Protein AF-A0A3D4P257-F1 (afdb_monomer_lite)

Secondary structure (DSSP, 8-state):
-----S---SSS--PPEEEEEEGGGTEEEEESSHHHHHHHHHHHHHHHHHHTT-GGGHHHHHHTT--EEEEE---

Radiu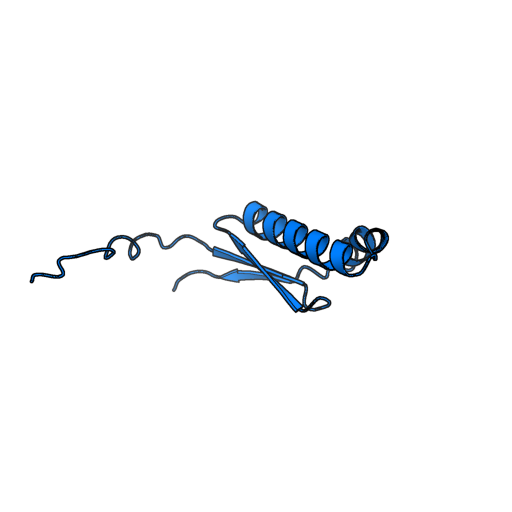s of gyration: 16.89 Å; chains: 1; bounding box: 37×29×52 Å

Foldseek 3Di:
DDPDDDDPPPPPPLQWKKKKAQVVQRDIAIDSDPVVRVVVRLVVLCVVCVVVVNNVCSVVSVPVCSIPIDTDGDD

Structure (mmCIF, N/CA/C/O backbone):
data_AF-A0A3D4P257-F1
#
_entry.id   AF-A0A3D4P257-F1
#
loop_
_atom_site.group_PDB
_atom_site.id
_atom_site.type_symbol
_atom_site.label_atom_id
_atom_site.label_alt_id
_atom_site.label_comp_id
_atom_site.label_asym_id
_atom_site.label_entity_id
_atom_site.label_seq_id
_atom_site.pdbx_PDB_ins_code
_atom_site.Cartn_x
_atom_site.Cartn_y
_atom_site.Cartn_z
_atom_site.occupancy
_atom_site.B_iso_or_equiv
_atom_site.auth_seq_id
_atom_site.auth_comp_id
_atom_site.auth_asym_id
_atom_site.auth_atom_id
_atom_site.pdbx_PDB_model_num
ATOM 1 N N . MET A 1 1 ? -0.667 -22.327 39.796 1.00 39.84 1 MET A N 1
ATOM 2 C CA . MET A 1 1 ? -0.448 -21.801 38.433 1.00 39.84 1 MET A CA 1
ATOM 3 C C . MET A 1 1 ? -1.806 -21.407 37.879 1.00 39.84 1 MET A C 1
ATOM 5 O O . MET A 1 1 ? -2.534 -22.278 37.431 1.00 39.84 1 MET A O 1
ATOM 9 N N . ALA A 1 2 ? -2.183 -20.137 38.017 1.00 38.59 2 ALA A N 1
ATOM 10 C CA . ALA A 1 2 ? -3.404 -19.591 37.432 1.00 38.59 2 ALA A CA 1
ATOM 11 C C . ALA A 1 2 ? -2.977 -18.707 36.255 1.00 38.59 2 ALA A C 1
ATOM 13 O O . ALA A 1 2 ? -2.312 -17.692 36.455 1.00 38.59 2 ALA A O 1
ATOM 14 N N . LEU A 1 3 ? -3.262 -19.162 35.034 1.00 49.97 3 LEU A N 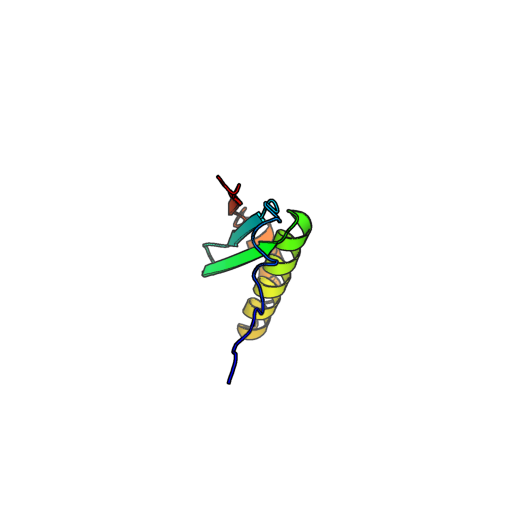1
ATOM 15 C CA . LEU A 1 3 ? -3.167 -18.354 33.820 1.00 49.97 3 LEU A CA 1
ATOM 16 C C . LEU A 1 3 ? -4.438 -17.506 33.770 1.00 49.97 3 LEU A C 1
ATOM 18 O O . LEU A 1 3 ? -5.429 -17.894 33.161 1.00 49.97 3 LEU A O 1
ATOM 22 N N . ASP A 1 4 ? -4.420 -16.409 34.522 1.00 44.94 4 ASP A N 1
ATOM 23 C CA . ASP A 1 4 ? -5.536 -15.479 34.631 1.00 44.94 4 ASP A CA 1
ATOM 24 C C . ASP A 1 4 ? -5.373 -14.371 33.578 1.00 44.94 4 ASP A C 1
ATOM 26 O O . ASP A 1 4 ? -4.425 -13.582 33.606 1.00 44.94 4 ASP A O 1
ATOM 30 N N . THR A 1 5 ? -6.283 -14.418 32.603 1.00 51.47 5 THR A N 1
ATOM 31 C CA . THR A 1 5 ? -6.873 -13.274 31.893 1.00 51.47 5 THR A CA 1
ATOM 32 C C . THR A 1 5 ? -5.914 -12.221 31.325 1.00 51.47 5 THR A C 1
ATOM 34 O O . THR A 1 5 ? -5.853 -11.069 31.760 1.00 51.47 5 THR A O 1
ATOM 37 N N . ARG A 1 6 ? -5.227 -12.567 30.230 1.00 46.28 6 ARG A N 1
ATOM 38 C CA . ARG A 1 6 ? -4.767 -11.556 29.266 1.00 46.28 6 ARG A CA 1
ATOM 39 C C . ARG A 1 6 ? -5.553 -11.666 27.963 1.00 46.28 6 ARG A C 1
ATOM 41 O O . ARG A 1 6 ? -5.523 -12.694 27.298 1.00 46.28 6 ARG A O 1
ATOM 48 N N . ASP A 1 7 ? -6.225 -10.555 27.673 1.00 46.09 7 ASP A N 1
ATOM 49 C CA . ASP A 1 7 ? -6.783 -10.132 26.387 1.00 46.09 7 ASP A CA 1
ATOM 50 C C . ASP A 1 7 ? -8.193 -10.604 25.995 1.00 46.09 7 ASP A C 1
ATOM 52 O O . ASP A 1 7 ? -8.496 -10.849 24.835 1.00 46.09 7 ASP A O 1
ATOM 56 N N . GLU A 1 8 ? -9.131 -10.532 26.947 1.00 41.38 8 GLU A N 1
ATOM 57 C CA . GLU A 1 8 ? -10.560 -10.271 26.665 1.00 41.38 8 GLU A CA 1
ATOM 58 C C . GLU A 1 8 ? -10.864 -8.756 26.531 1.00 41.38 8 GLU A C 1
ATOM 60 O O . GLU A 1 8 ? -11.948 -8.289 26.865 1.00 41.38 8 GLU A O 1
ATOM 65 N N . ARG A 1 9 ? -9.899 -7.945 26.061 1.00 45.25 9 ARG A N 1
ATOM 66 C CA . ARG A 1 9 ? -10.070 -6.490 25.828 1.00 45.25 9 ARG A CA 1
ATOM 67 C C . ARG A 1 9 ? -10.095 -6.072 24.355 1.00 45.25 9 ARG A C 1
ATOM 69 O O . ARG A 1 9 ? -10.100 -4.877 24.078 1.00 45.25 9 ARG A O 1
ATOM 76 N N . ASP A 1 10 ? -10.188 -7.029 23.436 1.00 48.50 10 ASP A N 1
ATOM 77 C CA . ASP A 1 10 ? -10.239 -6.758 21.990 1.00 48.50 10 ASP A CA 1
ATOM 78 C C . ASP A 1 10 ? -11.579 -7.129 21.330 1.00 48.50 10 ASP A C 1
ATOM 80 O O . ASP A 1 10 ? -11.692 -7.097 20.108 1.00 48.50 10 ASP A O 1
ATOM 84 N N . ARG A 1 11 ? -12.623 -7.454 22.109 1.00 44.94 11 ARG A N 1
ATOM 85 C CA . ARG A 1 11 ? -13.964 -7.738 21.556 1.00 44.94 11 ARG A CA 1
ATOM 86 C C . ARG A 1 11 ? -14.840 -6.504 21.316 1.00 44.94 11 ARG A C 1
ATOM 88 O O . ARG A 1 11 ? -15.757 -6.593 20.512 1.00 44.94 11 ARG A O 1
ATOM 95 N N . ASP A 1 12 ? -14.505 -5.355 21.906 1.00 44.50 12 ASP A N 1
ATOM 96 C CA . ASP A 1 12 ? -15.360 -4.151 21.894 1.00 44.50 12 ASP A CA 1
ATOM 97 C C . ASP A 1 12 ? -14.769 -2.972 21.105 1.00 44.50 12 ASP A C 1
ATOM 99 O O . ASP A 1 12 ? -15.003 -1.797 21.397 1.00 44.50 12 ASP A O 1
ATOM 103 N N . LYS A 1 13 ? -13.990 -3.267 20.065 1.00 50.69 13 LYS A N 1
ATOM 104 C CA . LYS A 1 13 ? -13.750 -2.312 18.985 1.00 50.69 13 LYS A CA 1
ATOM 105 C C . LYS A 1 13 ? -14.202 -2.969 17.697 1.00 50.69 13 LYS A C 1
ATOM 107 O O . LYS A 1 13 ? -13.383 -3.509 16.962 1.00 50.69 13 LYS A O 1
ATOM 112 N N . GLU A 1 14 ? -15.491 -2.858 17.386 1.00 51.00 14 GLU A N 1
ATOM 113 C CA . GLU A 1 14 ? -15.993 -2.892 16.005 1.00 51.00 14 GLU A CA 1
ATOM 114 C C . GLU A 1 14 ? -15.385 -1.700 15.233 1.00 51.00 14 GLU A C 1
ATOM 116 O O . GLU A 1 14 ? -16.043 -0.741 14.829 1.00 51.00 14 GLU A O 1
ATOM 121 N N . GLY A 1 15 ? -14.059 -1.687 15.123 1.00 59.12 15 GLY A N 1
ATOM 122 C CA . GLY A 1 15 ? -13.302 -0.691 14.404 1.00 59.12 15 GLY A CA 1
ATOM 123 C C . GLY A 1 15 ? -13.536 -0.956 12.935 1.00 59.12 15 GLY A C 1
ATOM 124 O O . GLY A 1 15 ? -13.274 -2.050 12.450 1.00 59.12 15 GLY A O 1
ATOM 125 N N . ARG A 1 16 ? -14.054 0.028 12.205 1.00 70.12 16 ARG A N 1
ATOM 126 C CA . ARG A 1 16 ? -14.090 -0.060 10.744 1.00 70.12 16 ARG A CA 1
ATOM 127 C C . ARG A 1 16 ? -12.659 -0.273 10.259 1.00 70.12 16 ARG A C 1
ATOM 129 O O . ARG A 1 16 ? -11.805 0.582 10.487 1.00 70.12 16 ARG A O 1
ATOM 136 N N . TYR A 1 17 ? -12.410 -1.400 9.607 1.00 80.88 17 TYR A N 1
ATOM 137 C CA . TYR A 1 17 ? -11.123 -1.687 8.997 1.00 80.88 17 TYR A CA 1
ATOM 138 C C . TYR A 1 17 ? -11.209 -1.394 7.500 1.00 80.88 17 TYR A C 1
ATOM 140 O O . TYR A 1 17 ? -12.173 -1.741 6.816 1.00 80.88 17 TYR A O 1
ATOM 148 N N . PHE A 1 18 ? -10.189 -0.722 6.984 1.00 83.38 18 PHE A N 1
ATOM 149 C CA . PHE A 1 18 ? -10.072 -0.401 5.570 1.00 83.38 18 PHE A CA 1
ATOM 150 C C . PHE A 1 18 ? -9.010 -1.297 4.960 1.00 83.38 18 PHE A C 1
ATOM 152 O O . PHE A 1 18 ? -7.881 -1.323 5.451 1.00 83.38 18 PHE A O 1
ATOM 159 N N . PHE A 1 19 ? -9.379 -2.003 3.894 1.00 84.31 19 PHE A N 1
ATOM 160 C CA . PHE A 1 19 ? -8.480 -2.862 3.143 1.00 84.31 19 PHE A CA 1
ATOM 161 C C . PHE A 1 19 ? -8.115 -2.193 1.818 1.00 84.31 19 PHE A C 1
ATOM 163 O O . PHE A 1 19 ? -8.981 -1.745 1.059 1.00 84.31 19 PHE A O 1
ATOM 170 N N . PHE A 1 20 ? -6.817 -2.118 1.551 1.00 86.12 20 PHE A N 1
ATOM 171 C CA . PHE A 1 20 ? -6.268 -1.657 0.283 1.00 86.12 20 PHE A CA 1
ATOM 172 C C . PHE A 1 20 ? -5.396 -2.765 -0.289 1.00 86.12 20 PHE A C 1
ATOM 174 O O . PHE A 1 20 ? -4.550 -3.304 0.417 1.00 86.12 20 PHE A O 1
ATOM 181 N N . ALA A 1 21 ? -5.564 -3.075 -1.570 1.00 85.19 21 ALA A N 1
ATOM 182 C CA . ALA A 1 21 ? -4.707 -4.023 -2.271 1.00 85.19 21 ALA A CA 1
ATOM 183 C C . ALA A 1 21 ? -4.176 -3.442 -3.576 1.00 85.19 21 ALA A C 1
ATOM 185 O O . ALA A 1 21 ? -4.838 -2.618 -4.207 1.00 85.19 21 ALA A O 1
ATOM 186 N N . CYS A 1 22 ? -2.999 -3.928 -3.969 1.00 82.06 22 CYS A N 1
ATOM 187 C CA . CYS A 1 22 ? -2.416 -3.783 -5.295 1.00 82.06 22 CYS A CA 1
ATOM 188 C C . CYS A 1 22 ? -2.223 -5.182 -5.903 1.00 82.06 22 CYS A C 1
ATOM 190 O O . CYS A 1 22 ? -1.158 -5.779 -5.732 1.00 82.06 22 CYS A O 1
ATOM 192 N N . PRO A 1 23 ? -3.237 -5.737 -6.600 1.00 80.75 23 PRO A N 1
ATOM 193 C CA . PRO A 1 23 ? -3.170 -7.101 -7.132 1.00 80.75 23 PRO A CA 1
ATOM 194 C C . PRO A 1 23 ? -2.021 -7.319 -8.123 1.00 80.75 23 PRO A C 1
ATOM 196 O O . PRO A 1 23 ? -1.456 -8.403 -8.172 1.00 80.75 23 PRO A O 1
ATOM 199 N N . GLY A 1 24 ? -1.636 -6.282 -8.878 1.00 76.69 24 GLY A N 1
ATOM 200 C CA . GLY A 1 24 ? -0.519 -6.355 -9.828 1.00 76.69 24 GLY A CA 1
ATOM 201 C C . GLY A 1 24 ? 0.851 -6.573 -9.176 1.00 76.69 24 GLY A C 1
ATOM 202 O O . GLY A 1 24 ? 1.782 -6.990 -9.857 1.00 76.69 24 GLY A O 1
ATOM 203 N N . LEU A 1 25 ? 0.970 -6.315 -7.871 1.00 78.25 25 LEU A N 1
ATOM 204 C CA . LEU A 1 25 ? 2.193 -6.511 -7.089 1.00 78.25 25 LEU A CA 1
ATOM 205 C C . LEU A 1 25 ? 2.022 -7.551 -5.967 1.00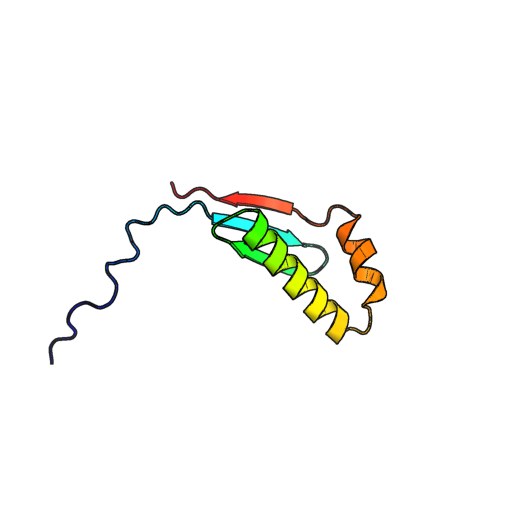 78.25 25 LEU A C 1
ATOM 207 O O . LEU A 1 25 ? 2.948 -7.731 -5.186 1.00 78.25 25 LEU A O 1
ATOM 211 N N . ASP A 1 26 ? 0.863 -8.215 -5.882 1.00 83.69 26 ASP A N 1
ATOM 212 C CA . ASP A 1 26 ? 0.508 -9.182 -4.828 1.00 83.69 26 ASP A CA 1
ATOM 213 C C . ASP A 1 26 ? 0.742 -8.667 -3.390 1.00 83.69 26 ASP A C 1
ATOM 215 O O . ASP A 1 26 ? 1.235 -9.365 -2.505 1.00 83.69 26 ASP A O 1
ATOM 219 N N . ILE A 1 27 ? 0.396 -7.400 -3.147 1.00 86.62 27 ILE A N 1
ATOM 220 C CA . ILE A 1 27 ? 0.531 -6.752 -1.833 1.00 86.62 27 ILE A CA 1
ATOM 221 C C . ILE A 1 27 ? -0.783 -6.116 -1.390 1.00 86.62 27 ILE A C 1
ATOM 223 O O . ILE A 1 27 ? -1.619 -5.697 -2.198 1.00 86.62 27 ILE A O 1
ATOM 227 N N . TRP A 1 28 ? -0.949 -6.004 -0.078 1.00 89.12 28 TRP A N 1
ATOM 228 C CA . TRP A 1 28 ? -2.138 -5.446 0.550 1.00 89.12 28 TRP A CA 1
ATOM 229 C C . TRP A 1 28 ? -1.813 -4.833 1.912 1.00 89.12 28 TRP A C 1
ATOM 231 O O . TRP A 1 28 ? -0.753 -5.073 2.488 1.00 89.12 28 TRP A O 1
ATOM 241 N N . SER A 1 29 ? -2.729 -4.020 2.431 1.00 91.00 29 SER A N 1
ATOM 242 C CA . SER A 1 29 ? -2.604 -3.376 3.734 1.00 91.00 29 SER A CA 1
ATOM 243 C C . SER A 1 29 ? -3.962 -3.200 4.421 1.00 91.00 29 SER A C 1
ATOM 245 O O . SER A 1 29 ? -5.019 -3.145 3.784 1.00 91.00 29 SER A O 1
ATOM 247 N N . VAL A 1 30 ? -3.915 -3.066 5.750 1.00 90.00 30 VAL A N 1
ATOM 248 C CA . VAL A 1 30 ? -5.080 -2.786 6.596 1.00 90.00 30 VAL A CA 1
ATOM 249 C C . VAL A 1 30 ? -4.800 -1.596 7.514 1.00 90.00 30 VAL A C 1
ATOM 251 O O . VAL A 1 30 ? -3.708 -1.450 8.081 1.00 90.00 30 VAL A O 1
ATOM 254 N N . GLY A 1 31 ? -5.803 -0.738 7.682 1.00 87.62 31 GLY A N 1
ATOM 255 C CA . GLY A 1 31 ? -5.766 0.400 8.599 1.00 87.62 31 GLY A CA 1
ATOM 256 C C . GLY A 1 31 ? -7.112 0.649 9.269 1.00 87.62 31 GLY A C 1
ATOM 257 O O . GLY A 1 31 ? -8.155 0.262 8.744 1.00 87.62 31 GLY A O 1
ATOM 258 N N . ALA A 1 32 ? -7.093 1.335 10.411 1.00 85.88 32 ALA A N 1
ATOM 259 C CA . ALA A 1 32 ? -8.306 1.798 11.088 1.00 85.88 32 ALA A CA 1
ATOM 260 C C . ALA A 1 32 ? -8.968 2.975 10.344 1.00 85.88 32 ALA A C 1
ATOM 262 O O . ALA A 1 32 ? -10.115 3.333 10.597 1.00 85.88 32 ALA A O 1
ATOM 263 N N . THR A 1 33 ? -8.247 3.595 9.402 1.00 85.88 33 THR A N 1
ATOM 264 C CA . THR A 1 33 ? -8.776 4.609 8.483 1.00 85.88 33 THR A CA 1
ATOM 265 C C . THR A 1 33 ? -8.344 4.329 7.047 1.00 85.88 33 THR A C 1
ATOM 267 O O . THR A 1 33 ? -7.292 3.731 6.809 1.00 85.88 33 THR A O 1
ATOM 270 N N . ARG A 1 34 ? -9.110 4.842 6.075 1.00 84.56 34 ARG A N 1
ATOM 271 C CA . ARG A 1 34 ? -8.768 4.780 4.643 1.00 84.56 34 ARG A CA 1
ATOM 272 C C . ARG A 1 34 ? -7.356 5.310 4.366 1.00 84.56 34 ARG A C 1
ATOM 274 O O . ARG A 1 34 ? -6.574 4.653 3.692 1.00 84.56 34 ARG A O 1
ATOM 281 N N . LYS A 1 35 ? -7.026 6.479 4.928 1.00 86.75 35 LYS A N 1
ATOM 282 C CA . LYS A 1 35 ? -5.725 7.140 4.745 1.00 86.75 35 LYS A CA 1
ATOM 283 C C . LYS A 1 35 ? -4.576 6.326 5.344 1.00 86.75 35 LYS A C 1
ATOM 285 O O . LYS A 1 35 ? -3.485 6.306 4.788 1.00 86.75 35 LYS A O 1
ATOM 290 N N . GLU A 1 36 ? -4.811 5.664 6.475 1.00 88.44 36 GLU A N 1
ATOM 291 C CA . GLU A 1 36 ? -3.814 4.796 7.101 1.00 88.44 36 GLU A CA 1
ATOM 292 C C . GLU A 1 36 ? -3.539 3.549 6.256 1.00 88.44 36 GLU A C 1
ATOM 294 O O . GLU A 1 36 ? -2.374 3.239 6.015 1.00 88.44 36 GLU A O 1
ATOM 299 N N . ALA A 1 37 ? -4.588 2.865 5.788 1.00 88.06 37 ALA A N 1
ATOM 300 C CA . ALA A 1 37 ? -4.451 1.699 4.919 1.00 88.06 37 ALA A CA 1
ATOM 301 C C . ALA A 1 37 ? -3.714 2.072 3.622 1.00 88.06 37 ALA A C 1
ATOM 303 O O . ALA A 1 37 ? -2.710 1.452 3.275 1.00 88.06 37 ALA A O 1
ATOM 304 N N . GLU A 1 38 ? -4.124 3.160 2.966 1.00 88.69 38 GLU A N 1
ATOM 305 C CA . GLU A 1 38 ? -3.462 3.652 1.757 1.00 88.69 38 GLU A CA 1
ATOM 306 C C . GLU A 1 38 ? -1.980 3.982 1.994 1.00 88.69 38 GLU A C 1
ATOM 308 O O . GLU A 1 38 ? -1.122 3.559 1.219 1.00 88.69 38 GLU A O 1
ATOM 313 N N . ARG A 1 39 ? -1.654 4.702 3.078 1.00 91.06 39 ARG A N 1
ATOM 314 C CA . ARG A 1 39 ? -0.264 5.042 3.415 1.00 91.06 39 ARG A CA 1
ATOM 315 C C . ARG A 1 39 ? 0.591 3.790 3.599 1.00 91.06 39 ARG A C 1
ATOM 317 O O . ARG A 1 39 ? 1.666 3.720 3.015 1.00 91.06 39 ARG A O 1
ATOM 324 N N . LYS A 1 40 ? 0.101 2.803 4.355 1.00 92.00 40 LYS A N 1
ATOM 325 C CA . LYS A 1 40 ? 0.805 1.528 4.560 1.00 92.00 40 LYS A CA 1
ATOM 326 C C . LYS A 1 40 ? 1.044 0.797 3.241 1.00 92.00 40 LYS A C 1
ATOM 328 O O . LYS A 1 40 ? 2.144 0.319 3.008 1.00 92.00 40 LYS A O 1
ATOM 333 N N . LEU A 1 41 ? 0.047 0.760 2.352 1.00 89.81 41 LEU A N 1
ATOM 334 C CA . LEU A 1 41 ? 0.214 0.116 1.048 1.00 89.81 41 LEU A CA 1
ATOM 335 C C . LEU A 1 41 ? 1.285 0.818 0.205 1.00 89.81 41 LEU A C 1
ATOM 337 O O . LEU A 1 41 ? 2.097 0.154 -0.427 1.00 89.81 41 LE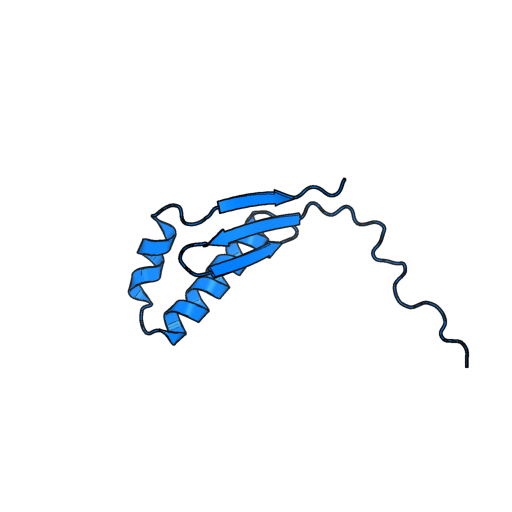U A O 1
ATOM 341 N N . ARG A 1 42 ? 1.320 2.157 0.218 1.00 88.06 42 ARG A N 1
ATOM 342 C CA . ARG A 1 42 ? 2.352 2.938 -0.485 1.00 88.06 42 ARG A CA 1
ATOM 343 C C . ARG A 1 42 ? 3.752 2.684 0.078 1.00 88.06 42 ARG A C 1
ATOM 345 O O . ARG A 1 42 ? 4.699 2.591 -0.696 1.00 88.06 42 ARG A O 1
ATOM 352 N N . GLU A 1 43 ? 3.884 2.569 1.399 1.00 90.06 43 GLU A N 1
ATOM 353 C CA . GLU A 1 43 ? 5.150 2.220 2.060 1.00 90.06 43 GLU A CA 1
ATOM 354 C C . GLU A 1 43 ? 5.626 0.818 1.627 1.00 90.06 43 GLU A C 1
ATOM 356 O O . GLU A 1 43 ? 6.782 0.664 1.234 1.00 90.06 43 GLU A O 1
ATOM 361 N N . GLU A 1 44 ? 4.730 -0.174 1.588 1.00 88.81 44 GLU A N 1
ATOM 362 C CA . GLU A 1 44 ? 5.032 -1.528 1.090 1.00 88.81 44 GLU A CA 1
ATOM 363 C C . GLU A 1 44 ? 5.412 -1.545 -0.400 1.00 88.81 44 GLU A C 1
ATOM 365 O O . GLU A 1 44 ? 6.413 -2.155 -0.778 1.00 88.81 44 GLU A O 1
ATOM 370 N N . MET A 1 45 ? 4.678 -0.814 -1.250 1.00 85.94 45 MET A N 1
ATOM 371 C CA . MET A 1 45 ? 5.014 -0.645 -2.672 1.00 85.94 45 MET A CA 1
ATOM 372 C C . MET A 1 45 ? 6.426 -0.088 -2.849 1.00 85.94 45 MET A C 1
ATOM 374 O O . MET A 1 45 ? 7.211 -0.610 -3.639 1.00 85.94 45 MET A O 1
ATOM 378 N N . LEU A 1 46 ? 6.764 0.960 -2.097 1.00 84.56 46 LEU A N 1
ATOM 379 C CA . LEU A 1 46 ? 8.071 1.601 -2.162 1.00 84.56 46 LEU A CA 1
ATOM 380 C C . LEU A 1 46 ? 9.182 0.640 -1.712 1.00 84.56 46 LEU A C 1
ATOM 382 O O . LEU A 1 46 ? 10.212 0.549 -2.378 1.00 84.56 46 LEU A O 1
ATOM 386 N N . MET A 1 47 ? 8.966 -0.133 -0.643 1.00 86.12 47 MET A N 1
ATOM 387 C CA . MET A 1 47 ? 9.913 -1.166 -0.201 1.00 86.12 47 MET A CA 1
ATOM 388 C C . MET A 1 47 ? 10.129 -2.261 -1.248 1.00 86.12 47 MET A C 1
ATOM 390 O O . MET A 1 47 ? 11.272 -2.659 -1.487 1.00 86.12 47 MET A O 1
ATOM 394 N N . LEU A 1 48 ? 9.061 -2.725 -1.896 1.00 84.25 48 LEU A N 1
ATOM 395 C CA . LEU A 1 48 ? 9.140 -3.738 -2.945 1.00 84.25 48 LEU A CA 1
ATOM 396 C C . LEU A 1 48 ? 9.906 -3.218 -4.171 1.00 84.25 48 LEU A C 1
ATOM 398 O O . LEU A 1 48 ? 10.841 -3.866 -4.640 1.00 84.25 48 LEU A O 1
ATOM 402 N N . LEU A 1 49 ? 9.588 -2.011 -4.639 1.00 79.69 49 LEU A N 1
ATOM 403 C CA . LEU A 1 49 ? 10.252 -1.407 -5.797 1.00 79.69 49 LEU A CA 1
ATOM 404 C C . LEU A 1 49 ? 11.723 -1.062 -5.529 1.00 79.69 49 LEU A C 1
ATOM 406 O O . LEU A 1 49 ? 12.559 -1.248 -6.416 1.00 79.69 49 LEU A O 1
ATOM 410 N N . MET A 1 50 ? 12.068 -0.640 -4.304 1.00 79.69 50 MET A N 1
ATOM 411 C CA . MET A 1 50 ? 13.466 -0.457 -3.890 1.00 79.69 50 MET A CA 1
ATOM 412 C C . MET A 1 50 ? 14.262 -1.763 -3.992 1.00 79.69 50 MET A C 1
ATOM 414 O O . MET A 1 50 ? 15.389 -1.750 -4.486 1.00 79.69 50 MET A O 1
ATOM 418 N N . ARG A 1 51 ? 13.678 -2.899 -3.581 1.00 78.56 51 ARG A N 1
ATOM 419 C CA . ARG A 1 51 ? 14.324 -4.221 -3.701 1.00 78.56 51 ARG A CA 1
ATOM 420 C C . ARG A 1 51 ? 14.519 -4.656 -5.152 1.00 78.56 51 ARG A C 1
ATOM 422 O O . ARG A 1 51 ? 15.481 -5.358 -5.441 1.00 78.56 51 ARG A O 1
ATOM 429 N N . CYS A 1 52 ? 13.634 -4.238 -6.051 1.00 75.50 52 CYS A N 1
ATOM 430 C CA . CYS A 1 52 ? 13.712 -4.562 -7.474 1.00 75.50 52 CYS A CA 1
ATOM 431 C C . CYS A 1 52 ? 14.540 -3.561 -8.298 1.00 75.50 52 CYS A C 1
ATOM 433 O O . CYS A 1 52 ? 14.648 -3.747 -9.505 1.00 75.50 52 CYS A O 1
ATOM 435 N N . SER A 1 53 ? 15.096 -2.506 -7.687 1.00 73.44 53 SER A N 1
ATOM 436 C CA . SER A 1 53 ? 15.762 -1.393 -8.391 1.00 73.44 53 SER A CA 1
ATOM 437 C C . SER A 1 53 ? 14.875 -0.677 -9.430 1.00 73.44 53 SER A C 1
ATOM 439 O O . SER A 1 53 ? 15.399 -0.058 -10.350 1.00 73.44 53 SER A O 1
ATOM 441 N N . ARG A 1 54 ? 13.542 -0.730 -9.272 1.00 67.50 54 ARG A N 1
ATOM 442 C CA . ARG A 1 54 ? 12.523 -0.157 -10.186 1.00 67.50 54 ARG A CA 1
ATOM 443 C C . ARG A 1 54 ? 11.758 0.996 -9.527 1.00 67.50 54 ARG A C 1
ATOM 445 O O . ARG A 1 54 ? 10.531 1.025 -9.507 1.00 67.50 54 ARG A O 1
ATOM 452 N N . TYR A 1 55 ? 12.479 1.901 -8.870 1.00 65.25 55 TYR A N 1
ATOM 453 C CA . TYR A 1 55 ? 11.875 2.986 -8.082 1.00 65.25 55 TYR A CA 1
ATOM 454 C C . TYR A 1 55 ? 11.068 3.974 -8.941 1.00 65.25 55 TYR A C 1
ATOM 456 O O . TYR A 1 55 ? 10.048 4.506 -8.507 1.00 65.25 55 TYR A O 1
ATOM 464 N N . ASP A 1 56 ? 11.519 4.191 -10.170 1.00 70.44 56 ASP A N 1
ATOM 465 C CA . ASP A 1 56 ? 10.917 5.052 -11.185 1.00 70.44 56 ASP A CA 1
ATOM 466 C C . ASP A 1 56 ? 9.522 4.593 -11.637 1.00 70.44 56 ASP A C 1
ATOM 468 O O . ASP A 1 56 ? 8.736 5.396 -12.137 1.00 70.44 56 ASP A O 1
ATOM 472 N N . GLU A 1 57 ? 9.167 3.332 -11.396 1.00 70.38 57 GLU A N 1
ATOM 473 C CA . GLU A 1 57 ? 7.866 2.781 -11.772 1.00 70.38 57 GLU A CA 1
ATOM 474 C C . GLU A 1 57 ? 6.776 2.973 -10.712 1.00 70.38 57 GLU A C 1
ATOM 476 O O . GLU A 1 57 ? 5.612 2.660 -10.967 1.00 70.38 57 GLU A O 1
ATOM 481 N N . LEU A 1 58 ? 7.104 3.514 -9.533 1.00 70.38 58 LEU A N 1
ATOM 482 C CA . LEU A 1 58 ? 6.112 3.727 -8.477 1.00 70.38 58 LEU A CA 1
ATOM 483 C C . LEU A 1 58 ? 4.950 4.586 -8.984 1.00 70.38 58 LEU A C 1
ATOM 485 O O . LEU A 1 58 ? 3.796 4.188 -8.864 1.00 70.38 58 LEU A O 1
ATOM 489 N N . ASP A 1 59 ? 5.244 5.718 -9.623 1.00 70.69 59 ASP A N 1
ATOM 490 C CA . ASP A 1 59 ? 4.221 6.623 -10.157 1.00 70.69 59 ASP A CA 1
ATOM 491 C C . ASP A 1 59 ? 3.360 5.975 -11.251 1.00 70.69 59 ASP A C 1
ATOM 493 O O . ASP A 1 59 ? 2.184 6.320 -11.394 1.00 70.69 59 ASP A O 1
ATOM 497 N N . TYR A 1 60 ? 3.915 5.016 -11.997 1.00 73.19 60 TYR A N 1
ATOM 498 C CA . TYR A 1 60 ? 3.178 4.237 -12.989 1.00 73.19 60 TYR A CA 1
ATOM 499 C C . TYR A 1 60 ? 2.152 3.316 -12.311 1.00 73.19 60 TYR A C 1
ATOM 501 O O . TYR A 1 60 ? 0.957 3.413 -12.603 1.00 73.19 60 TYR A O 1
ATOM 509 N N . PHE A 1 61 ? 2.573 2.531 -11.313 1.00 67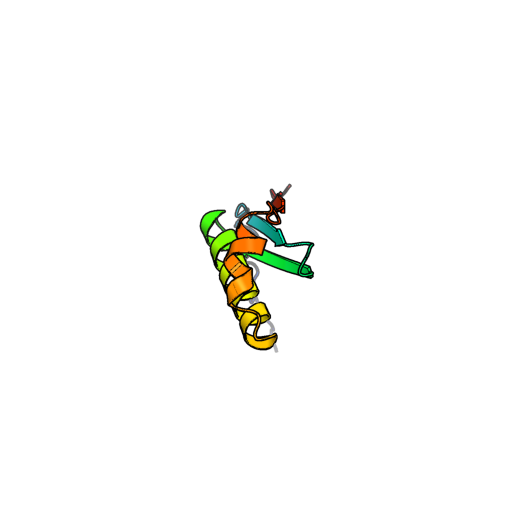.31 61 PHE A N 1
ATOM 510 C CA . PHE A 1 61 ? 1.665 1.682 -10.528 1.00 67.31 61 PHE A CA 1
ATOM 511 C C . PHE A 1 61 ? 0.627 2.489 -9.732 1.00 67.31 61 PHE A C 1
ATOM 513 O O . PHE A 1 61 ? -0.496 2.031 -9.520 1.00 67.31 61 PHE A O 1
ATOM 520 N N . LEU A 1 62 ? 0.970 3.712 -9.313 1.00 67.62 62 LEU A N 1
ATOM 521 C CA . LEU A 1 62 ? 0.035 4.617 -8.645 1.00 67.62 62 LEU A CA 1
ATOM 522 C C . LEU A 1 62 ? -1.041 5.178 -9.595 1.00 67.62 62 LEU A C 1
ATOM 524 O O . LEU A 1 62 ? -2.146 5.479 -9.136 1.00 67.62 62 LEU A O 1
ATOM 528 N N . ARG A 1 63 ? -0.738 5.343 -10.892 1.00 67.44 63 ARG A N 1
ATOM 529 C CA . ARG A 1 63 ? -1.653 5.912 -11.901 1.00 67.44 63 ARG A CA 1
ATOM 530 C C . ARG A 1 63 ? -2.607 4.888 -12.508 1.00 67.44 63 ARG A C 1
ATOM 532 O O . ARG A 1 63 ? -3.749 5.244 -12.785 1.00 67.44 63 ARG A O 1
ATOM 539 N N . GLU A 1 64 ? -2.188 3.638 -12.692 1.00 62.62 64 GLU A N 1
ATOM 540 C CA . GLU A 1 64 ? -3.008 2.602 -13.351 1.00 62.62 64 GLU A CA 1
ATOM 541 C C . GLU A 1 64 ? -4.141 2.011 -12.488 1.00 62.62 64 GLU A C 1
ATOM 543 O O . GLU A 1 64 ? -4.691 0.959 -12.792 1.00 62.62 64 GLU A O 1
ATOM 548 N N . SER A 1 65 ? -4.598 2.712 -11.445 1.00 55.44 65 SER A N 1
ATOM 549 C CA 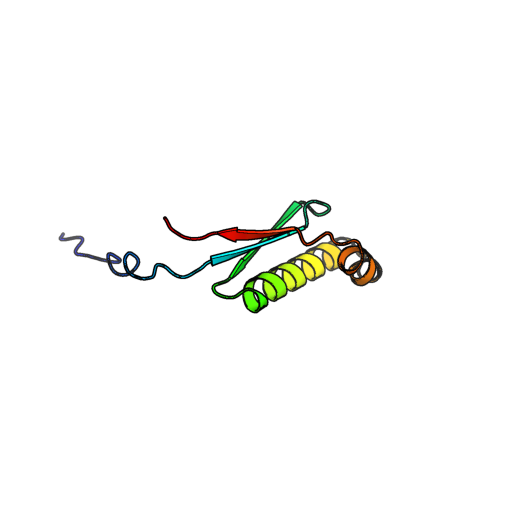. SER A 1 65 ? -5.736 2.261 -10.625 1.00 55.44 65 SER A CA 1
ATOM 550 C C . SER A 1 65 ? -5.524 0.875 -10.003 1.00 55.44 65 SER A C 1
ATOM 552 O O . SER A 1 65 ? -6.484 0.143 -9.773 1.00 55.44 65 SER A O 1
ATOM 554 N N . CYS A 1 66 ? -4.281 0.511 -9.669 1.00 53.53 66 CYS A N 1
ATOM 555 C CA . CYS A 1 66 ? -4.009 -0.762 -9.002 1.00 53.53 66 CYS A CA 1
ATOM 556 C C . CYS A 1 66 ? -4.590 -0.827 -7.579 1.00 53.53 66 CYS A C 1
ATOM 558 O O . CYS A 1 66 ? -4.585 -1.889 -6.973 1.00 53.53 66 CYS A O 1
ATOM 560 N N . PHE A 1 67 ? -5.122 0.278 -7.050 1.00 61.16 67 PHE A N 1
ATOM 561 C CA . PHE A 1 67 ? -5.761 0.349 -5.742 1.00 61.16 67 PHE A CA 1
ATOM 562 C C . PHE A 1 67 ? -7.196 -0.180 -5.769 1.00 61.16 67 PHE A C 1
ATOM 564 O O . PHE A 1 67 ? -8.162 0.588 -5.801 1.00 61.16 67 PHE A O 1
ATOM 571 N N . ALA A 1 68 ? -7.354 -1.497 -5.674 1.00 61.81 68 ALA A N 1
ATOM 572 C CA . ALA A 1 68 ? -8.637 -2.062 -5.280 1.00 61.81 68 ALA A CA 1
ATOM 573 C C . ALA A 1 68 ? -8.858 -1.743 -3.790 1.00 61.81 68 ALA A C 1
ATOM 575 O O . ALA A 1 68 ? -8.181 -2.281 -2.913 1.00 61.81 68 ALA A O 1
ATOM 576 N N . THR A 1 69 ? -9.768 -0.810 -3.500 1.00 57.28 69 THR A N 1
ATOM 577 C CA . THR A 1 69 ? -10.158 -0.467 -2.124 1.00 57.28 69 THR A CA 1
ATOM 578 C C . THR A 1 69 ? -11.421 -1.236 -1.764 1.00 57.28 69 THR A C 1
ATOM 580 O O . THR A 1 69 ? -12.446 -1.057 -2.420 1.00 57.28 69 THR A O 1
ATOM 583 N N . VAL A 1 70 ? -11.371 -2.050 -0.711 1.00 63.09 70 VAL A N 1
ATOM 584 C CA . VAL A 1 70 ? -12.543 -2.750 -0.171 1.00 63.09 70 VAL A CA 1
ATOM 585 C C . VAL A 1 70 ? -12.734 -2.300 1.277 1.00 63.09 70 VAL A C 1
ATOM 587 O O . VAL A 1 70 ? -11.838 -2.422 2.110 1.00 63.09 70 VAL A O 1
ATOM 590 N N . GLU A 1 71 ? -13.893 -1.723 1.588 1.00 58.69 71 GLU A N 1
ATOM 591 C CA . GLU A 1 71 ? -14.272 -1.436 2.975 1.00 58.69 71 GLU A CA 1
ATOM 592 C C . GLU A 1 71 ? -14.816 -2.726 3.595 1.00 58.69 71 GLU A C 1
ATOM 594 O O . GLU A 1 71 ? -15.805 -3.272 3.107 1.00 58.69 71 GLU A O 1
ATOM 599 N N . VAL A 1 72 ? -14.179 -3.215 4.661 1.00 60.69 72 VAL A N 1
ATOM 600 C CA . VAL A 1 72 ? -14.650 -4.397 5.389 1.00 60.69 72 VAL A CA 1
ATOM 601 C C . VAL A 1 72 ? -15.286 -3.920 6.689 1.00 60.69 72 VAL A C 1
ATOM 603 O O . VAL A 1 72 ? -14.620 -3.371 7.567 1.00 60.69 72 VAL A O 1
ATOM 606 N N . ARG A 1 73 ? -16.602 -4.106 6.807 1.00 52.94 73 ARG A N 1
ATOM 607 C CA . ARG A 1 73 ? -17.341 -3.845 8.046 1.00 52.94 73 ARG A CA 1
ATOM 608 C C . ARG A 1 73 ? -17.459 -5.146 8.830 1.00 52.94 73 ARG A C 1
ATOM 610 O O . ARG A 1 73 ? -17.818 -6.167 8.248 1.00 52.94 73 ARG A O 1
ATOM 617 N N . ALA A 1 74 ? -17.157 -5.101 10.126 1.00 55.12 74 ALA A N 1
ATOM 618 C CA . ALA A 1 74 ? -17.527 -6.183 11.031 1.00 55.12 74 ALA A CA 1
ATOM 619 C C . ALA A 1 74 ? -19.061 -6.337 11.001 1.00 55.12 74 ALA A C 1
ATOM 621 O O . ALA A 1 74 ? -19.766 -5.325 10.967 1.00 55.12 74 ALA A O 1
ATOM 622 N N . SER A 1 75 ? -19.544 -7.579 10.887 1.00 53.03 75 SER A N 1
ATOM 623 C CA . SER A 1 75 ? -20.972 -7.938 10.917 1.00 53.03 75 SER A CA 1
ATOM 624 C C . SER A 1 75 ? -21.378 -8.404 12.301 1.00 53.03 75 SER A C 1
ATOM 626 O O . SER A 1 75 ? -20.527 -9.067 12.936 1.00 53.03 75 SER A O 1
#

Sequence (75 aa):
MALDTRDERDRDKEGRYFFFACPGLDIWSVGATRKEAERKLREEMLMLLMRCSRYDELDYFLRESCFATVEVRAS

pLDDT: mean 70.66, std 16.06, range [38.59, 92.0]